Protein AF-A0AAN7IR57-F1 (afdb_monomer_lite)

Foldseek 3Di:
DVVVVVVCVVVDPVVVVVVVVVVVVVVVVVVVLVVQLVVQVVVVVVVDNVNVVSVVVVVVVVVVLVVQQVLLVDLQPDPLVVSLVVCVVVVVVVVVVVCVPPCVVVVVPDDDDPVVVVVVVVVVVVVVVCSVCSSVCCNPPNSVVSVVVVVVVVVVVVVCCVPPPD

Organism: Quercus rubra (NCBI:txid3512)

Structure (mmCIF, N/CA/C/O backbone):
data_AF-A0AAN7IR57-F1
#
_entry.id   AF-A0AAN7IR57-F1
#
loop_
_atom_site.group_PDB
_atom_site.id
_atom_site.type_symbol
_atom_site.label_atom_id
_atom_site.label_alt_id
_atom_site.label_comp_id
_atom_site.label_asym_id
_atom_site.label_entity_id
_atom_site.label_seq_id
_atom_site.pdbx_PDB_ins_code
_atom_site.Cartn_x
_atom_site.Cartn_y
_atom_site.Cartn_z
_atom_site.occupancy
_atom_site.B_iso_or_equiv
_atom_site.auth_seq_id
_atom_site.auth_comp_id
_atom_site.auth_asym_id
_atom_site.auth_atom_id
_atom_site.pdbx_PDB_model_num
ATOM 1 N N . MET A 1 1 ? -8.270 7.632 37.000 1.00 59.00 1 MET A N 1
ATOM 2 C CA . MET A 1 1 ? -7.842 6.273 36.598 1.00 59.00 1 MET A CA 1
ATOM 3 C C . MET A 1 1 ? -7.016 6.284 35.304 1.00 59.00 1 MET A C 1
ATOM 5 O O . MET A 1 1 ? -5.884 5.831 35.349 1.00 59.00 1 MET A O 1
ATOM 9 N N . TYR A 1 2 ? -7.479 6.904 34.208 1.00 62.34 2 TYR A N 1
ATOM 10 C CA . TYR A 1 2 ? -6.722 7.004 32.940 1.00 62.34 2 TYR A CA 1
ATOM 11 C C . TYR A 1 2 ? -5.345 7.687 33.033 1.00 62.34 2 TYR A C 1
ATOM 13 O O . TYR A 1 2 ? -4.402 7.231 32.403 1.00 62.34 2 TYR A O 1
ATOM 21 N N . TRP A 1 3 ? -5.199 8.734 33.851 1.00 62.12 3 TRP A N 1
ATOM 22 C CA . TRP A 1 3 ? -3.942 9.491 33.974 1.00 62.12 3 TRP A CA 1
ATOM 23 C C . TRP A 1 3 ? -2.764 8.686 34.548 1.00 62.12 3 TRP A C 1
ATOM 25 O O . TRP A 1 3 ? -1.625 8.872 34.129 1.00 62.12 3 TRP A O 1
ATOM 35 N N . PHE A 1 4 ? -3.032 7.777 35.488 1.00 67.88 4 PHE A N 1
ATOM 36 C CA . PHE A 1 4 ? -2.001 6.898 36.046 1.00 67.88 4 PHE A CA 1
ATOM 37 C C . PHE A 1 4 ? -1.614 5.804 35.047 1.00 67.88 4 PHE A C 1
ATOM 39 O O . PHE A 1 4 ? -0.429 5.601 34.814 1.00 67.88 4 PHE A O 1
ATOM 46 N N . ALA A 1 5 ? -2.595 5.204 34.364 1.00 71.62 5 ALA A N 1
ATOM 47 C CA . ALA A 1 5 ? -2.347 4.219 33.312 1.00 71.62 5 ALA A CA 1
ATOM 48 C C . ALA A 1 5 ? -1.549 4.800 32.130 1.00 71.62 5 ALA A C 1
ATOM 50 O O . ALA A 1 5 ? -0.653 4.140 31.617 1.00 71.62 5 ALA A O 1
ATOM 51 N N . LEU A 1 6 ? -1.815 6.049 31.730 1.00 70.94 6 LEU A N 1
ATOM 52 C CA . LEU A 1 6 ? -1.060 6.749 30.682 1.00 70.94 6 LEU A CA 1
ATOM 53 C C . LEU A 1 6 ? 0.384 7.034 31.103 1.00 70.94 6 LEU A C 1
ATOM 55 O O . LEU A 1 6 ? 1.305 6.869 30.308 1.00 70.94 6 LEU A O 1
ATOM 59 N N . ARG A 1 7 ? 0.591 7.434 32.362 1.00 71.94 7 ARG A N 1
ATOM 60 C CA . ARG A 1 7 ? 1.923 7.711 32.910 1.00 71.94 7 ARG A CA 1
ATOM 61 C C . ARG A 1 7 ? 2.752 6.440 33.080 1.00 71.94 7 ARG A C 1
ATOM 63 O O . ARG A 1 7 ? 3.949 6.472 32.807 1.00 71.94 7 ARG A O 1
ATOM 70 N N . ASP A 1 8 ? 2.124 5.341 33.483 1.00 72.50 8 ASP A N 1
ATOM 71 C CA . ASP A 1 8 ? 2.775 4.036 33.618 1.00 72.50 8 ASP A CA 1
ATOM 72 C C . ASP A 1 8 ? 3.028 3.385 32.250 1.00 72.50 8 ASP A C 1
ATOM 74 O O . ASP A 1 8 ? 4.099 2.825 32.030 1.00 72.50 8 ASP A O 1
ATOM 78 N N . TRP A 1 9 ? 2.116 3.545 31.285 1.00 71.06 9 TRP A N 1
ATOM 79 C CA . TRP A 1 9 ? 2.340 3.163 29.886 1.00 71.06 9 TRP A CA 1
ATOM 80 C C . TRP A 1 9 ? 3.506 3.943 29.266 1.00 71.06 9 TRP A C 1
ATOM 82 O O . TRP A 1 9 ? 4.411 3.351 28.678 1.00 71.06 9 TRP A O 1
ATOM 92 N N . TRP A 1 10 ? 3.544 5.263 29.461 1.00 71.19 10 TRP A N 1
ATOM 93 C CA . TRP A 1 10 ? 4.630 6.124 28.987 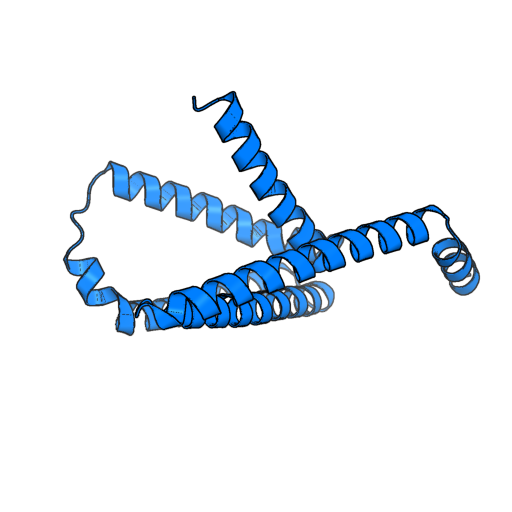1.00 71.19 10 TRP A CA 1
ATOM 94 C C . TRP A 1 10 ? 5.975 5.819 29.659 1.00 71.19 10 TRP A C 1
ATOM 96 O O . TRP A 1 10 ? 7.024 5.959 29.040 1.00 71.19 10 TRP A O 1
ATOM 106 N N . ARG A 1 11 ? 5.973 5.399 30.928 1.00 70.00 11 ARG A N 1
ATOM 107 C CA . ARG A 1 11 ? 7.188 4.999 31.658 1.00 70.00 11 ARG A CA 1
ATOM 108 C C . ARG A 1 11 ? 7.588 3.543 31.450 1.00 70.00 11 ARG A C 1
ATOM 110 O O . ARG A 1 11 ? 8.658 3.151 31.909 1.00 70.00 11 ARG A O 1
ATOM 117 N N . SER A 1 12 ? 6.764 2.745 30.780 1.00 81.50 12 SER A N 1
ATOM 118 C CA . SER A 1 12 ? 7.083 1.348 30.521 1.00 81.50 12 SER A CA 1
ATOM 119 C C . SER A 1 12 ? 8.342 1.245 29.662 1.00 81.50 12 SER A C 1
ATOM 121 O O . SER A 1 12 ? 8.435 1.828 28.584 1.00 81.50 12 SER A O 1
ATOM 123 N N . HIS A 1 13 ? 9.319 0.450 30.096 1.00 73.75 13 HIS A N 1
ATOM 124 C CA . HIS A 1 13 ? 10.521 0.185 29.301 1.00 73.75 13 HIS A CA 1
ATOM 125 C C . HIS A 1 13 ? 10.198 -0.389 27.911 1.00 73.75 13 HIS A C 1
ATOM 127 O O . HIS A 1 13 ? 10.975 -0.213 26.973 1.00 73.75 13 HIS A O 1
ATOM 133 N N . ALA A 1 14 ? 9.043 -1.046 27.757 1.00 76.62 14 ALA A N 1
ATOM 134 C CA . ALA A 1 14 ? 8.600 -1.583 26.479 1.00 76.62 14 ALA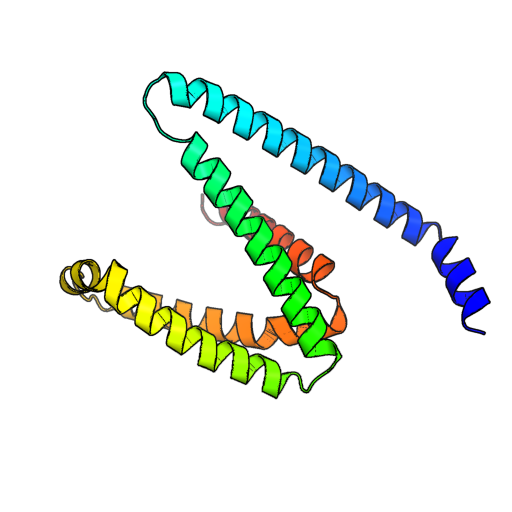 A CA 1
ATOM 135 C C . ALA A 1 14 ? 8.276 -0.482 25.453 1.00 76.62 14 ALA A C 1
ATOM 137 O O . ALA A 1 14 ? 8.677 -0.616 24.300 1.00 76.62 14 ALA A O 1
ATOM 138 N N . THR A 1 15 ? 7.623 0.614 25.859 1.00 80.44 15 THR A N 1
ATOM 139 C CA . THR A 1 15 ? 7.224 1.703 24.947 1.00 80.44 15 THR A CA 1
ATOM 140 C C . THR A 1 15 ? 8.429 2.510 24.473 1.00 80.44 15 THR A C 1
ATOM 142 O O . THR A 1 15 ? 8.562 2.784 23.278 1.00 80.44 15 THR A O 1
ATOM 145 N N . TRP A 1 16 ? 9.374 2.791 25.372 1.00 82.00 16 TRP A N 1
ATOM 146 C CA . TRP A 1 16 ? 10.646 3.429 25.020 1.00 82.00 16 TRP A CA 1
ATOM 147 C C . TRP A 1 16 ? 11.503 2.567 24.100 1.00 82.00 16 TRP A C 1
ATOM 149 O O . TRP A 1 16 ? 12.082 3.085 23.147 1.00 82.00 16 TRP A O 1
ATOM 159 N N . ARG A 1 17 ? 11.542 1.247 24.325 1.00 86.12 17 ARG A N 1
ATOM 160 C CA . ARG A 1 17 ? 12.256 0.326 23.435 1.00 86.12 17 ARG A CA 1
ATOM 161 C C . ARG A 1 17 ? 11.651 0.326 22.035 1.00 86.12 17 ARG A C 1
ATOM 163 O O . ARG A 1 17 ? 12.391 0.409 21.061 1.00 86.12 17 ARG A O 1
ATOM 170 N N . THR A 1 18 ? 10.324 0.262 21.920 1.00 85.00 18 THR A N 1
ATOM 171 C CA . THR A 1 18 ? 9.655 0.315 20.612 1.00 85.00 18 THR A CA 1
ATOM 172 C C . THR A 1 18 ? 9.863 1.654 19.916 1.00 85.00 18 THR A C 1
ATOM 174 O O . THR A 1 18 ? 10.189 1.667 18.735 1.00 85.00 18 THR A O 1
ATOM 177 N N . ALA A 1 19 ? 9.755 2.774 20.635 1.00 85.75 19 ALA A N 1
ATOM 178 C CA . ALA A 1 19 ? 9.981 4.100 20.064 1.00 85.75 19 ALA A CA 1
ATOM 179 C C . ALA A 1 19 ? 11.421 4.260 19.554 1.00 85.75 19 ALA A C 1
ATOM 181 O O . ALA A 1 19 ? 11.632 4.754 18.449 1.00 85.75 19 ALA A O 1
ATOM 182 N N . TYR A 1 20 ? 12.402 3.778 20.321 1.00 88.06 20 TYR A N 1
ATOM 183 C CA . TYR A 1 20 ? 13.805 3.783 19.918 1.00 88.06 20 TYR A CA 1
ATOM 184 C C . TYR A 1 20 ? 14.054 2.943 18.658 1.00 88.06 20 TYR A C 1
ATOM 186 O O . TYR A 1 20 ? 14.706 3.415 17.731 1.00 88.06 20 TYR A O 1
ATOM 194 N N . LEU A 1 21 ? 13.505 1.725 18.591 1.00 88.25 21 LEU A N 1
ATOM 195 C CA . LEU A 1 21 ? 13.655 0.854 17.421 1.00 88.25 21 LEU A CA 1
ATOM 196 C C . LEU A 1 21 ? 13.005 1.450 16.166 1.00 88.25 21 LEU A C 1
ATOM 198 O O . LEU A 1 21 ? 13.602 1.397 15.095 1.00 88.25 21 LEU A O 1
ATOM 202 N N . LEU A 1 22 ? 11.818 2.051 16.297 1.00 88.56 22 LEU A N 1
ATOM 203 C CA . LEU A 1 22 ? 11.151 2.739 15.187 1.00 88.56 22 LEU A CA 1
ATOM 204 C C . LEU A 1 22 ? 11.957 3.950 14.712 1.00 88.56 22 LEU A C 1
ATOM 206 O O . LEU A 1 22 ? 12.104 4.154 13.511 1.00 88.56 22 LEU A O 1
ATOM 210 N N . PHE A 1 23 ? 12.521 4.725 15.642 1.00 90.56 23 PHE A N 1
ATOM 211 C CA . PHE A 1 23 ? 13.379 5.855 15.303 1.00 90.56 23 PHE A CA 1
ATOM 212 C C . PHE A 1 23 ? 14.646 5.401 14.572 1.00 90.56 23 PHE A C 1
ATOM 214 O O . PHE A 1 23 ? 14.978 5.953 13.527 1.00 90.56 23 PHE A O 1
ATOM 221 N N . LEU A 1 24 ? 15.314 4.357 15.068 1.00 92.50 24 LEU A N 1
ATOM 222 C CA . LEU A 1 24 ? 16.485 3.780 14.411 1.00 92.50 24 LEU A CA 1
ATOM 223 C C . LEU A 1 24 ? 16.146 3.290 12.996 1.00 92.50 24 LEU A C 1
ATOM 225 O O . LEU A 1 24 ? 16.870 3.604 12.055 1.00 92.50 24 LEU A O 1
ATOM 229 N N . GLY A 1 25 ? 15.025 2.582 12.835 1.00 89.06 25 GLY A N 1
ATOM 230 C CA . GLY A 1 25 ? 14.534 2.148 11.527 1.00 89.06 25 GLY A CA 1
ATOM 231 C C . GLY A 1 25 ? 14.287 3.322 10.578 1.00 89.06 25 GLY A C 1
ATOM 232 O O . GLY A 1 25 ? 14.738 3.292 9.437 1.00 89.06 25 GLY A O 1
ATOM 233 N N . GLN A 1 26 ? 13.658 4.397 11.060 1.00 90.00 26 GLN A N 1
ATOM 234 C CA . GLN A 1 26 ? 13.411 5.597 10.259 1.00 90.00 26 GLN A CA 1
ATOM 235 C C . GLN A 1 26 ? 14.709 6.296 9.833 1.00 90.00 26 GLN A C 1
ATOM 237 O O . GLN A 1 26 ? 14.805 6.763 8.699 1.00 90.00 26 GLN A O 1
ATOM 242 N N . VAL A 1 27 ? 15.713 6.352 10.714 1.00 93.12 27 VAL A N 1
ATOM 243 C CA . VAL A 1 27 ? 17.038 6.910 10.398 1.00 93.12 27 VAL A CA 1
ATOM 244 C C . VAL A 1 27 ? 17.707 6.098 9.291 1.00 93.12 27 VAL A C 1
ATOM 246 O O . VAL A 1 27 ? 18.193 6.679 8.325 1.00 93.12 27 VAL A O 1
ATOM 249 N N . VAL A 1 28 ? 17.690 4.766 9.389 1.00 92.38 28 VAL A N 1
ATOM 250 C CA . VAL A 1 28 ? 18.255 3.884 8.357 1.00 92.38 28 VAL A CA 1
ATOM 251 C C . VAL A 1 28 ? 17.543 4.089 7.019 1.00 92.38 28 VAL A C 1
ATOM 253 O O . VAL A 1 28 ? 18.208 4.310 6.008 1.00 92.38 28 VAL A O 1
ATOM 256 N N . SER A 1 29 ? 16.208 4.099 7.006 1.00 89.69 29 SER A N 1
ATOM 257 C CA . SER A 1 29 ? 15.422 4.343 5.790 1.00 89.69 29 SER A CA 1
ATOM 258 C C . SER A 1 29 ? 15.716 5.709 5.166 1.00 89.69 29 SER A C 1
ATOM 260 O O . SER A 1 29 ? 15.836 5.814 3.948 1.00 89.69 29 SER A O 1
ATOM 262 N N . PHE A 1 30 ? 15.883 6.754 5.982 1.00 91.25 30 PHE A N 1
ATOM 263 C CA . PHE A 1 30 ? 16.219 8.094 5.498 1.00 91.25 30 PHE A CA 1
ATOM 264 C C . PHE A 1 30 ? 17.618 8.152 4.873 1.00 91.25 30 PHE A C 1
ATOM 266 O O . PHE A 1 30 ? 17.795 8.742 3.809 1.00 91.25 30 PHE A O 1
ATOM 273 N N . VAL A 1 31 ? 18.606 7.501 5.493 1.00 92.94 31 VAL A N 1
ATOM 274 C CA . VAL A 1 31 ? 19.969 7.412 4.949 1.00 92.94 31 VAL A CA 1
ATOM 275 C C . VAL A 1 31 ? 19.976 6.651 3.621 1.00 92.94 31 VAL A C 1
ATOM 277 O O . VAL A 1 31 ? 20.597 7.110 2.665 1.00 92.94 31 VAL A O 1
ATOM 280 N N . MET A 1 32 ? 19.241 5.539 3.524 1.00 89.06 32 MET A N 1
ATOM 281 C CA . MET A 1 32 ? 19.090 4.789 2.272 1.00 89.06 32 MET A CA 1
ATOM 282 C C . MET A 1 32 ? 18.445 5.639 1.172 1.00 89.06 32 MET A C 1
ATOM 284 O O . MET A 1 32 ? 18.976 5.696 0.066 1.00 89.06 32 MET A O 1
ATOM 288 N N . ALA A 1 33 ? 17.364 6.361 1.482 1.00 90.06 33 ALA A N 1
ATOM 289 C CA . ALA A 1 33 ? 16.710 7.257 0.530 1.00 90.06 33 ALA A CA 1
ATOM 290 C C . ALA A 1 33 ? 17.650 8.370 0.033 1.00 90.06 33 ALA A C 1
ATOM 292 O O . ALA A 1 33 ? 17.682 8.661 -1.162 1.00 90.06 33 ALA A O 1
ATOM 293 N N . LEU A 1 34 ? 18.462 8.958 0.921 1.00 89.56 34 LEU A N 1
ATOM 294 C CA . LEU A 1 34 ? 19.445 9.980 0.550 1.00 89.56 34 LEU A CA 1
ATOM 295 C C . LEU A 1 34 ? 20.535 9.419 -0.374 1.00 89.56 34 LEU A C 1
ATOM 297 O O . LEU A 1 34 ? 20.932 10.082 -1.334 1.00 89.56 34 LEU A O 1
ATOM 301 N N . MET A 1 35 ? 21.009 8.199 -0.105 1.00 90.12 35 MET A N 1
ATOM 302 C CA . MET A 1 35 ? 21.981 7.523 -0.968 1.00 90.12 35 MET A CA 1
ATOM 303 C C . MET A 1 35 ? 21.391 7.223 -2.349 1.00 90.12 35 MET A C 1
ATOM 305 O O . MET A 1 35 ? 22.051 7.497 -3.352 1.00 90.12 35 MET A O 1
ATOM 309 N N . SER A 1 36 ? 20.148 6.735 -2.423 1.00 87.50 36 SER A N 1
ATOM 310 C CA . SER A 1 36 ? 19.451 6.515 -3.697 1.00 87.50 36 SER A CA 1
ATOM 311 C C . SER A 1 36 ? 19.301 7.812 -4.485 1.00 87.50 36 SER A C 1
ATOM 313 O O . SER A 1 36 ? 19.725 7.869 -5.634 1.00 87.50 36 SER A O 1
ATOM 315 N N . PHE A 1 37 ? 18.837 8.885 -3.840 1.00 87.31 37 PHE A N 1
ATOM 316 C CA . PHE A 1 37 ? 18.669 10.183 -4.491 1.00 87.31 37 PHE A CA 1
ATOM 317 C C . PHE A 1 37 ? 19.998 10.754 -5.002 1.00 87.31 37 PHE A C 1
ATOM 319 O O . PHE A 1 37 ? 20.083 11.251 -6.121 1.00 87.31 37 PHE A O 1
ATOM 326 N N . THR A 1 38 ? 21.068 10.630 -4.212 1.00 86.19 38 THR A N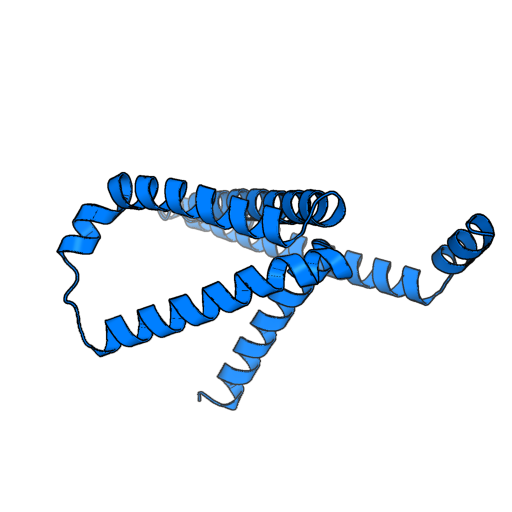 1
ATOM 327 C CA . THR A 1 38 ? 22.419 11.040 -4.631 1.00 86.19 38 THR A CA 1
ATOM 328 C C . THR A 1 38 ? 22.902 10.227 -5.833 1.00 86.19 38 THR A C 1
ATOM 330 O O . THR A 1 38 ? 23.489 10.785 -6.756 1.00 86.19 38 THR A O 1
ATOM 333 N N . SER A 1 39 ? 22.622 8.922 -5.857 1.00 86.56 39 SER A N 1
ATOM 334 C CA . SER A 1 39 ? 22.970 8.050 -6.986 1.00 86.56 39 SER A CA 1
ATOM 335 C C . SER A 1 39 ? 22.212 8.453 -8.253 1.00 86.56 39 SER A C 1
ATOM 337 O O . SER A 1 39 ? 22.810 8.557 -9.323 1.00 86.56 39 SER A O 1
ATOM 339 N N . SER A 1 40 ? 20.921 8.759 -8.126 1.00 85.94 40 SER A N 1
ATOM 340 C CA . SER A 1 40 ? 20.086 9.225 -9.232 1.00 85.94 40 SER A CA 1
ATOM 341 C C . SER A 1 40 ? 20.507 10.595 -9.753 1.00 85.94 40 SER A C 1
ATOM 343 O O . SER A 1 40 ? 20.497 10.800 -10.960 1.00 85.94 40 SER A O 1
ATOM 345 N N . LEU A 1 41 ? 20.948 11.514 -8.886 1.00 83.81 41 LEU A N 1
ATOM 346 C CA . LEU A 1 41 ? 21.506 12.806 -9.309 1.00 83.81 41 LEU A CA 1
ATOM 347 C C . LEU A 1 41 ? 22.766 12.639 -10.165 1.00 83.81 41 LEU A C 1
ATOM 349 O O . LEU A 1 41 ? 22.956 13.375 -11.128 1.00 83.81 41 LEU A O 1
ATOM 353 N N . ILE A 1 42 ? 23.622 11.674 -9.824 1.00 82.81 42 ILE A N 1
ATOM 354 C CA . ILE A 1 42 ? 24.824 11.370 -10.608 1.00 82.81 42 ILE A CA 1
ATOM 355 C C . ILE A 1 42 ? 24.437 10.735 -11.950 1.00 82.81 42 ILE A C 1
ATOM 357 O O . ILE A 1 42 ? 25.005 11.092 -12.977 1.00 82.81 42 ILE A O 1
ATOM 361 N N . ALA A 1 43 ? 23.458 9.829 -11.957 1.00 80.50 43 ALA A N 1
ATOM 362 C CA . ALA A 1 43 ? 22.989 9.156 -13.167 1.00 80.50 43 ALA A CA 1
ATOM 363 C C . ALA A 1 43 ? 22.187 10.071 -14.121 1.00 80.50 43 ALA A C 1
ATOM 365 O O . ALA A 1 43 ? 22.173 9.829 -15.330 1.00 80.50 43 ALA A O 1
ATOM 366 N N . ASP A 1 44 ? 21.564 11.144 -13.617 1.00 77.88 44 ASP A N 1
ATOM 367 C CA . ASP A 1 44 ? 20.856 12.147 -14.433 1.00 77.88 44 ASP A CA 1
ATOM 368 C C . ASP A 1 44 ? 21.816 12.932 -15.351 1.00 77.88 44 ASP A C 1
ATOM 370 O O . ASP A 1 44 ? 21.466 13.307 -16.470 1.00 77.88 44 ASP A O 1
ATOM 374 N N . LEU A 1 45 ? 23.079 13.084 -14.932 1.00 73.88 45 LEU A N 1
ATOM 375 C CA . LEU A 1 45 ? 24.141 13.707 -15.735 1.00 73.88 45 LEU A CA 1
ATOM 376 C C . LEU A 1 45 ? 24.518 12.880 -16.980 1.00 73.88 45 LEU A C 1
ATOM 378 O O . LEU A 1 45 ? 25.071 13.438 -17.926 1.00 73.88 45 LEU A O 1
ATOM 382 N N . ASP A 1 46 ? 24.203 11.580 -16.992 1.00 76.38 46 ASP A N 1
ATOM 383 C CA . ASP A 1 46 ? 24.482 10.638 -18.090 1.00 76.38 46 ASP A CA 1
ATOM 384 C C . ASP A 1 46 ? 23.315 10.538 -19.104 1.00 76.38 46 ASP A C 1
ATOM 386 O O . ASP A 1 46 ? 23.342 9.744 -20.040 1.00 76.38 46 ASP A O 1
ATOM 390 N N . GLY A 1 47 ? 22.261 11.353 -18.944 1.00 67.56 47 GLY A N 1
ATOM 391 C CA . GLY A 1 47 ? 21.123 11.436 -19.873 1.00 67.56 47 GLY A CA 1
ATOM 392 C C . GLY A 1 47 ? 19.968 10.467 -19.587 1.00 67.56 47 GLY A C 1
ATOM 393 O O . GLY A 1 47 ? 18.935 10.517 -20.262 1.00 67.56 47 GLY A O 1
ATOM 394 N N . SER A 1 48 ? 20.100 9.616 -18.569 1.00 69.94 48 SER A N 1
ATOM 395 C CA . SER A 1 48 ? 18.967 8.897 -17.976 1.00 69.94 48 SER A CA 1
ATOM 396 C C . SER A 1 48 ? 18.121 9.866 -17.127 1.00 69.94 48 SER A C 1
ATOM 398 O O . SER A 1 48 ? 18.658 10.845 -16.637 1.00 69.94 48 SER A O 1
ATOM 400 N N . LYS A 1 49 ? 16.807 9.638 -16.938 1.00 78.94 49 LYS A N 1
ATOM 401 C CA . LYS A 1 49 ? 15.946 10.468 -16.047 1.00 78.94 49 LYS A CA 1
ATOM 402 C C . LYS A 1 49 ? 15.535 9.754 -14.742 1.00 78.94 49 LYS A C 1
ATOM 404 O O . LYS A 1 49 ? 14.344 9.734 -14.416 1.00 78.94 49 LYS A O 1
ATOM 409 N N . PRO A 1 50 ? 16.458 9.123 -13.993 1.00 83.44 50 PRO A N 1
ATOM 410 C CA . PRO A 1 50 ? 16.131 8.389 -12.772 1.00 83.44 50 PRO A CA 1
ATOM 411 C C . PRO A 1 50 ? 15.626 9.330 -11.675 1.00 83.44 50 PRO A C 1
ATOM 413 O O . PRO A 1 50 ? 14.778 8.942 -10.877 1.00 83.44 50 PRO A O 1
ATOM 416 N N . LEU A 1 51 ? 16.049 10.599 -11.701 1.00 85.56 51 LEU A N 1
ATOM 417 C CA . LEU A 1 51 ? 15.603 11.620 -10.759 1.00 85.56 51 LEU A CA 1
ATOM 418 C C . LEU A 1 51 ? 14.082 11.834 -10.798 1.00 85.56 51 LEU A C 1
ATOM 420 O O . LEU A 1 51 ? 13.449 12.002 -9.758 1.00 85.56 51 LEU A O 1
ATOM 424 N N . LEU A 1 52 ? 13.478 11.797 -11.991 1.00 87.50 52 LEU A N 1
ATOM 425 C CA . LEU A 1 52 ? 12.026 11.918 -12.138 1.00 87.50 52 LEU A CA 1
ATOM 426 C C . LEU A 1 52 ? 11.313 10.716 -11.503 1.00 87.50 52 LEU A C 1
ATOM 428 O O . LEU A 1 52 ? 10.286 10.897 -10.851 1.00 87.50 52 LEU A O 1
ATOM 432 N N . GLY A 1 53 ? 11.881 9.515 -11.650 1.00 88.94 53 GLY A N 1
ATOM 433 C CA . GLY A 1 53 ? 11.390 8.302 -10.998 1.00 88.94 53 GLY A CA 1
ATOM 434 C C . GLY A 1 53 ? 11.411 8.421 -9.475 1.00 88.94 53 GLY A C 1
ATOM 435 O O . GLY A 1 53 ? 10.383 8.211 -8.836 1.00 88.94 53 GLY A O 1
ATOM 436 N N . ASP A 1 54 ? 12.534 8.851 -8.900 1.00 89.50 54 ASP A N 1
ATOM 437 C CA . ASP A 1 54 ? 12.670 9.038 -7.451 1.00 89.50 54 ASP A CA 1
ATOM 438 C C . ASP A 1 54 ? 11.666 10.056 -6.901 1.00 89.50 54 ASP A C 1
ATOM 440 O O . ASP A 1 54 ? 11.011 9.810 -5.886 1.00 89.50 54 ASP A O 1
ATOM 444 N N . VAL A 1 55 ? 11.491 11.189 -7.590 1.00 89.75 55 VAL A N 1
ATOM 445 C CA . VAL A 1 55 ? 10.513 12.213 -7.195 1.00 89.75 55 VAL A CA 1
ATOM 446 C C . VAL A 1 55 ? 9.085 11.667 -7.262 1.00 89.75 55 VAL A C 1
ATOM 448 O O . VAL A 1 55 ? 8.304 11.905 -6.338 1.00 89.75 55 VAL A O 1
ATOM 451 N N . LEU A 1 56 ? 8.739 10.909 -8.308 1.00 91.94 56 LEU A N 1
ATOM 452 C CA . LEU A 1 56 ? 7.426 10.270 -8.422 1.00 91.94 56 LEU A CA 1
ATOM 453 C C . LEU A 1 56 ? 7.189 9.238 -7.315 1.00 91.94 56 LEU A C 1
ATOM 455 O O . LEU A 1 56 ? 6.096 9.206 -6.752 1.00 91.94 56 LEU A O 1
ATOM 459 N N . VAL A 1 57 ? 8.195 8.436 -6.956 1.00 92.00 57 VAL A N 1
ATOM 460 C CA . VAL A 1 57 ? 8.098 7.465 -5.854 1.00 92.00 57 VAL A CA 1
ATOM 461 C C . VAL A 1 57 ? 7.892 8.181 -4.519 1.00 92.00 57 VAL A C 1
ATOM 463 O O . VAL A 1 57 ? 7.008 7.802 -3.751 1.00 92.00 57 VAL A O 1
ATOM 466 N N . ILE A 1 58 ? 8.635 9.257 -4.246 1.00 91.12 58 ILE A N 1
ATOM 467 C CA . ILE A 1 58 ? 8.448 10.057 -3.027 1.00 91.12 58 ILE A CA 1
ATOM 468 C C . ILE A 1 58 ? 7.035 10.651 -2.994 1.00 91.12 58 ILE A C 1
ATOM 470 O O . ILE A 1 58 ? 6.337 10.507 -1.991 1.00 91.12 58 ILE A O 1
ATOM 474 N N . ALA A 1 59 ? 6.571 11.252 -4.091 1.00 93.88 59 ALA A N 1
ATOM 475 C CA . ALA A 1 59 ? 5.215 11.789 -4.173 1.00 93.88 59 ALA A CA 1
ATOM 476 C C . ALA A 1 59 ? 4.154 10.696 -3.937 1.00 93.88 59 ALA A C 1
ATOM 478 O O . ALA A 1 59 ? 3.248 10.878 -3.122 1.00 93.88 59 ALA A O 1
ATOM 479 N N . GLY A 1 60 ? 4.304 9.534 -4.579 1.00 94.12 60 GLY A N 1
ATOM 480 C CA . GLY A 1 60 ? 3.416 8.383 -4.413 1.00 94.12 60 GLY A CA 1
ATOM 481 C C . GLY A 1 60 ? 3.377 7.865 -2.974 1.00 94.12 60 GLY A C 1
ATOM 482 O O . GLY A 1 60 ? 2.298 7.629 -2.437 1.00 94.12 60 GLY A O 1
ATOM 483 N N . THR A 1 61 ? 4.528 7.761 -2.304 1.00 91.94 61 THR A N 1
ATOM 484 C CA . THR A 1 61 ? 4.595 7.300 -0.904 1.00 91.94 61 THR A CA 1
ATOM 485 C C . THR A 1 61 ? 3.928 8.276 0.068 1.00 91.94 61 THR A C 1
ATOM 487 O O . THR A 1 61 ? 3.274 7.837 1.014 1.00 91.94 61 THR A O 1
ATOM 490 N N . VAL A 1 62 ? 4.016 9.590 -0.178 1.00 93.38 62 VAL A N 1
ATOM 491 C CA . VAL A 1 62 ? 3.305 10.610 0.613 1.00 93.38 62 VAL A CA 1
ATOM 492 C C . VAL A 1 62 ? 1.794 10.475 0.440 1.00 93.38 62 VAL A C 1
ATOM 494 O O . VAL A 1 62 ? 1.068 10.469 1.436 1.00 93.38 62 VAL A O 1
ATOM 497 N N . PHE A 1 63 ? 1.311 10.322 -0.796 1.00 94.62 63 PHE A N 1
ATOM 498 C CA . PHE A 1 63 ? -0.115 10.113 -1.053 1.00 94.62 63 PHE A CA 1
ATOM 499 C C . PHE A 1 63 ? -0.623 8.800 -0.457 1.00 94.62 63 PHE A C 1
ATOM 501 O O . PHE A 1 63 ? -1.685 8.796 0.159 1.00 94.62 63 PHE A O 1
ATOM 508 N N . TYR A 1 64 ? 0.158 7.723 -0.549 1.00 93.12 64 TYR A N 1
ATOM 509 C CA . TYR A 1 64 ? -0.162 6.432 0.060 1.00 93.12 64 TYR A CA 1
ATOM 510 C C . TYR A 1 64 ? -0.225 6.504 1.597 1.00 93.12 64 TYR A C 1
ATOM 512 O O . TYR A 1 64 ? -1.132 5.971 2.235 1.00 93.12 64 TYR A O 1
ATOM 520 N N . ALA A 1 65 ? 0.706 7.219 2.232 1.00 92.62 65 ALA A N 1
ATOM 521 C CA . ALA A 1 65 ? 0.648 7.443 3.674 1.00 92.62 65 ALA A CA 1
ATOM 522 C C . ALA A 1 65 ? -0.592 8.266 4.063 1.00 92.62 65 ALA A C 1
ATOM 524 O O . ALA A 1 65 ? -1.281 7.934 5.029 1.00 92.62 65 ALA A O 1
ATOM 525 N N . MET A 1 66 ? -0.903 9.312 3.293 1.00 93.94 66 MET A N 1
ATOM 526 C CA . MET A 1 66 ? -2.078 10.153 3.515 1.00 93.94 66 MET A CA 1
ATOM 527 C C . MET A 1 66 ? -3.386 9.372 3.338 1.00 93.94 66 MET A C 1
ATOM 529 O O . MET A 1 66 ? -4.287 9.532 4.163 1.00 93.94 66 MET A O 1
ATOM 533 N N . SER A 1 67 ? -3.488 8.503 2.326 1.00 93.31 67 SER A N 1
ATOM 534 C CA . SER A 1 67 ? -4.671 7.666 2.111 1.00 93.31 67 SER A CA 1
ATOM 535 C C . SER A 1 67 ? -4.898 6.714 3.277 1.00 93.31 67 SER A C 1
ATOM 537 O O . SER A 1 67 ? -6.013 6.647 3.782 1.00 93.31 67 SER A O 1
ATOM 539 N N . ASN A 1 68 ? -3.847 6.061 3.781 1.00 93.75 68 ASN A N 1
ATOM 540 C CA . ASN A 1 68 ? -3.975 5.097 4.878 1.00 93.75 68 ASN A CA 1
ATOM 541 C C . ASN A 1 68 ? -4.363 5.774 6.200 1.00 93.75 68 ASN A C 1
ATOM 543 O O . ASN A 1 68 ? -5.169 5.238 6.960 1.00 93.75 68 ASN A O 1
ATOM 547 N N . VAL A 1 69 ? -3.841 6.976 6.471 1.00 93.94 69 VAL A N 1
ATOM 548 C CA . VAL A 1 69 ? -4.242 7.779 7.641 1.00 93.94 69 VAL A CA 1
ATOM 549 C C . VAL A 1 69 ? -5.680 8.289 7.495 1.00 93.94 69 VAL A C 1
ATOM 551 O O . VAL A 1 69 ? -6.444 8.281 8.464 1.00 93.94 69 VAL A O 1
ATOM 554 N N . GLY A 1 70 ? -6.070 8.712 6.290 1.00 91.50 70 GLY A N 1
ATOM 555 C CA . GLY A 1 70 ? -7.444 9.110 5.984 1.00 91.50 70 GLY A CA 1
ATOM 556 C C . GLY A 1 70 ? -8.430 7.955 6.159 1.00 91.50 70 GLY A C 1
ATOM 557 O O . GLY A 1 70 ? -9.473 8.118 6.794 1.00 91.50 70 GLY A O 1
ATOM 558 N N . GLU A 1 71 ? -8.076 6.770 5.670 1.00 92.00 71 GLU A N 1
ATOM 559 C CA . GLU A 1 71 ? -8.866 5.554 5.831 1.00 92.00 71 GLU A CA 1
ATOM 560 C C . GLU A 1 71 ? -8.972 5.150 7.304 1.00 92.00 71 GLU A C 1
ATOM 562 O O . GLU A 1 71 ? -10.081 4.934 7.791 1.00 92.00 71 GLU A O 1
ATOM 567 N N . GLU A 1 72 ? -7.868 5.155 8.060 1.00 93.75 72 GLU A N 1
ATOM 568 C CA . GLU A 1 72 ? -7.884 4.918 9.508 1.00 93.75 72 GLU A CA 1
ATOM 569 C C . GLU A 1 72 ? -8.868 5.858 10.221 1.00 93.75 72 GLU A C 1
ATOM 571 O O . GLU A 1 72 ? -9.677 5.419 11.047 1.00 93.75 72 GLU A O 1
ATOM 576 N N . PHE A 1 73 ? -8.827 7.152 9.896 1.00 91.94 73 PHE A N 1
ATOM 577 C CA . PHE A 1 73 ? -9.726 8.142 10.479 1.00 91.94 73 PHE A CA 1
ATOM 578 C C . PHE A 1 73 ? -11.198 7.841 10.162 1.00 91.94 73 PHE A C 1
ATOM 580 O O . PHE A 1 73 ? -12.043 7.873 11.063 1.00 91.94 73 PHE A O 1
ATOM 587 N N . CYS A 1 74 ? -11.512 7.512 8.908 1.00 90.12 74 CYS A N 1
ATOM 588 C CA . CYS A 1 74 ? -12.865 7.175 8.469 1.00 90.12 74 CYS A CA 1
ATOM 589 C C . CYS A 1 74 ? -13.382 5.893 9.138 1.00 90.12 74 CYS A C 1
ATOM 591 O O . CYS A 1 74 ? -14.473 5.888 9.710 1.00 90.12 74 CYS A O 1
ATOM 593 N N . VAL A 1 75 ? -12.582 4.826 9.138 1.00 91.19 75 VAL A N 1
ATOM 594 C CA . VAL A 1 75 ? -12.910 3.501 9.693 1.00 91.19 75 VAL A CA 1
ATOM 595 C C . VAL A 1 75 ? -13.098 3.542 11.217 1.00 91.19 75 VAL A C 1
ATOM 597 O O . VAL A 1 75 ? -13.881 2.766 11.771 1.00 91.19 75 VAL A O 1
ATOM 600 N N . LYS A 1 76 ? -12.409 4.450 11.922 1.00 89.00 76 LYS A N 1
ATOM 601 C CA . LYS A 1 76 ? -12.581 4.641 13.373 1.00 89.00 76 LYS A CA 1
ATOM 602 C C . LYS A 1 76 ? -13.795 5.498 13.742 1.00 89.00 76 LYS A C 1
ATOM 604 O O . LYS A 1 76 ? -14.282 5.376 14.863 1.00 89.00 76 LYS A O 1
ATOM 609 N N . LYS A 1 77 ? -14.295 6.354 12.841 1.00 87.44 77 LYS A N 1
ATOM 610 C CA . LYS A 1 77 ? -15.444 7.246 13.107 1.00 87.44 77 LYS A CA 1
ATOM 611 C C . LYS A 1 77 ? -16.775 6.786 12.511 1.00 87.44 77 LYS A C 1
ATOM 613 O O . LYS A 1 77 ? -17.822 7.233 12.978 1.00 87.44 77 LYS A O 1
ATOM 618 N N . LYS A 1 78 ? -16.759 5.943 11.480 1.00 86.94 78 LYS A N 1
ATOM 619 C CA . LYS A 1 78 ? -17.942 5.472 10.744 1.00 86.94 78 LYS A CA 1
ATOM 620 C C . LYS A 1 78 ? -17.987 3.947 10.660 1.00 86.94 78 LYS A C 1
ATOM 622 O O . LYS A 1 78 ? -17.077 3.252 11.105 1.00 86.94 78 LYS A O 1
ATOM 627 N N . ASN A 1 79 ? -19.075 3.420 10.097 1.00 86.62 79 ASN A N 1
ATOM 628 C CA . ASN A 1 79 ? -19.215 1.989 9.855 1.00 86.62 79 ASN A CA 1
ATOM 629 C C . ASN A 1 79 ? -18.159 1.517 8.851 1.00 86.62 79 ASN A C 1
ATOM 631 O O . ASN A 1 79 ? -18.101 2.010 7.729 1.00 86.62 79 ASN A O 1
ATOM 635 N N . ARG A 1 80 ? -17.363 0.512 9.229 1.00 86.12 80 ARG A N 1
ATOM 636 C CA . ARG A 1 80 ? -16.291 -0.033 8.377 1.00 86.12 80 ARG A CA 1
ATOM 637 C C . ARG A 1 80 ? -16.768 -0.468 6.994 1.00 86.12 80 ARG A C 1
ATOM 639 O O . ARG A 1 80 ? -16.105 -0.190 6.006 1.00 86.12 80 ARG A O 1
ATOM 646 N N . ILE A 1 81 ? -17.917 -1.145 6.946 1.00 87.88 81 ILE A N 1
ATOM 647 C CA . ILE A 1 81 ? -18.496 -1.670 5.702 1.00 87.88 81 ILE A CA 1
ATOM 648 C C . ILE A 1 81 ? -18.894 -0.518 4.776 1.00 87.88 81 ILE A C 1
ATOM 650 O O . ILE A 1 81 ? -18.667 -0.591 3.577 1.00 87.88 81 ILE A O 1
ATOM 654 N N . GLU A 1 82 ? -19.436 0.565 5.338 1.00 88.81 82 GLU A N 1
ATOM 655 C CA . GLU A 1 82 ? -19.792 1.770 4.585 1.00 88.81 82 GLU A CA 1
ATOM 656 C C . GLU A 1 82 ? -18.540 2.441 4.010 1.00 88.81 82 GLU A C 1
ATOM 658 O O . GLU A 1 82 ? -18.516 2.772 2.830 1.00 88.81 82 GLU A O 1
ATOM 663 N N . VAL A 1 83 ? -17.469 2.568 4.803 1.00 89.25 83 VAL A N 1
ATOM 664 C CA . VAL A 1 83 ? -16.191 3.132 4.333 1.00 89.25 83 VAL A CA 1
ATOM 665 C C . VAL A 1 83 ? -15.587 2.279 3.213 1.00 89.25 83 VAL A C 1
ATOM 667 O O . VAL A 1 83 ? -15.242 2.820 2.167 1.00 89.25 83 VAL A O 1
ATOM 670 N N . ALA A 1 84 ? -15.526 0.957 3.390 1.00 89.25 84 ALA A N 1
ATOM 671 C CA . ALA A 1 84 ? -14.997 0.040 2.379 1.00 89.25 84 ALA A CA 1
ATOM 672 C C . ALA A 1 84 ? -15.826 0.066 1.083 1.00 89.25 84 ALA A C 1
ATOM 674 O O . ALA A 1 84 ? -15.266 0.121 -0.011 1.00 89.25 84 ALA A O 1
ATOM 675 N N . ALA A 1 85 ? -17.158 0.090 1.196 1.00 90.75 85 ALA A N 1
ATOM 676 C CA . ALA A 1 85 ? -18.047 0.182 0.043 1.00 90.75 85 ALA A CA 1
ATOM 677 C C . ALA A 1 85 ? -17.859 1.502 -0.718 1.00 90.75 85 ALA A C 1
ATOM 679 O O . ALA A 1 85 ? -17.768 1.495 -1.942 1.00 90.75 85 ALA A O 1
ATOM 680 N N . MET A 1 86 ? -17.749 2.629 -0.007 1.00 90.94 86 MET A N 1
ATOM 681 C CA . MET A 1 86 ? -17.530 3.936 -0.629 1.00 90.94 86 MET A CA 1
ATOM 682 C C . MET A 1 86 ? -16.174 3.999 -1.339 1.00 90.94 86 MET A C 1
ATOM 684 O O . MET A 1 86 ? -16.125 4.412 -2.495 1.00 90.94 86 MET A O 1
ATOM 688 N N . ILE A 1 87 ? -15.090 3.538 -0.701 1.00 90.94 87 ILE A N 1
ATOM 689 C CA . ILE A 1 87 ? -13.761 3.468 -1.333 1.00 90.94 87 ILE A CA 1
ATOM 690 C C . ILE A 1 87 ? -13.808 2.592 -2.590 1.00 90.94 87 ILE A C 1
ATOM 692 O O . ILE A 1 87 ? -13.277 2.992 -3.621 1.00 90.94 87 ILE A O 1
ATOM 696 N N . GLY A 1 88 ? -14.502 1.450 -2.543 1.00 91.06 88 GLY A N 1
ATOM 697 C CA . GLY A 1 88 ? -14.678 0.579 -3.706 1.00 91.06 88 GLY A CA 1
ATOM 698 C C . GLY A 1 88 ? -15.425 1.252 -4.862 1.00 91.06 88 GLY A C 1
ATOM 699 O O . GLY A 1 88 ? -14.970 1.192 -6.001 1.00 91.06 88 GLY A O 1
ATOM 700 N N . VAL A 1 89 ? -16.542 1.934 -4.586 1.00 93.25 89 VAL A N 1
ATOM 701 C CA . VAL A 1 89 ? -17.343 2.613 -5.622 1.00 93.25 89 VAL A CA 1
ATOM 702 C C . VAL A 1 89 ? -16.581 3.785 -6.242 1.00 93.25 89 VAL A C 1
ATOM 704 O O . VAL A 1 89 ? -16.512 3.886 -7.466 1.00 93.25 89 VAL A O 1
ATOM 707 N N . TYR A 1 90 ? -15.984 4.661 -5.429 1.00 92.38 90 TYR A N 1
ATOM 708 C CA . TYR A 1 90 ? -15.208 5.788 -5.955 1.00 92.38 90 TYR A CA 1
ATOM 709 C C . TYR A 1 90 ? -13.926 5.326 -6.651 1.00 92.38 90 TYR A C 1
ATOM 711 O O . TYR A 1 90 ? -13.591 5.865 -7.703 1.00 92.38 90 TYR A O 1
ATOM 719 N N . GLY A 1 91 ? -13.252 4.303 -6.120 1.00 92.06 91 GLY A N 1
ATOM 720 C CA . GLY A 1 91 ? -12.091 3.681 -6.754 1.00 92.06 91 GLY A CA 1
ATOM 721 C C . GLY A 1 91 ? -12.429 3.135 -8.137 1.00 92.06 91 GLY A C 1
ATOM 722 O O . GLY A 1 91 ? -11.745 3.461 -9.099 1.00 92.06 91 GLY A O 1
ATOM 723 N N . PHE A 1 92 ? -13.548 2.417 -8.272 1.00 93.19 92 PHE A N 1
ATOM 724 C CA . PHE A 1 92 ? -14.024 1.931 -9.568 1.00 93.19 92 PHE A CA 1
ATOM 725 C C . PHE A 1 92 ? -14.254 3.063 -10.580 1.00 93.19 92 PHE A C 1
ATOM 727 O O . PHE A 1 92 ? -13.822 2.952 -11.726 1.00 93.19 92 PHE A O 1
ATOM 734 N N . LEU A 1 93 ? -14.898 4.162 -10.168 1.00 94.88 93 LEU A N 1
ATOM 735 C CA . LEU A 1 93 ? -15.141 5.308 -11.051 1.00 94.88 93 LEU A CA 1
ATOM 736 C C . LEU A 1 93 ? -13.836 5.961 -11.519 1.00 94.88 93 LEU A C 1
ATOM 738 O O . LEU A 1 93 ? -13.697 6.253 -12.706 1.00 94.88 93 LEU A O 1
ATOM 742 N N . VAL A 1 94 ? -12.884 6.174 -10.607 1.00 93.69 94 VAL A N 1
ATOM 743 C CA . VAL A 1 94 ? -11.579 6.765 -10.937 1.00 93.69 94 VAL A CA 1
ATOM 744 C C . VAL A 1 94 ? -10.798 5.848 -11.876 1.00 93.69 94 VAL A C 1
ATOM 746 O O . VAL A 1 94 ? -10.348 6.311 -12.922 1.00 93.69 94 VAL A O 1
ATOM 749 N N . SER A 1 95 ? -10.714 4.550 -11.573 1.00 92.06 95 SER A N 1
ATOM 750 C CA . SER A 1 95 ? -10.017 3.578 -12.421 1.00 92.06 95 SER A CA 1
ATOM 751 C C . SER A 1 95 ? -10.651 3.450 -13.808 1.00 92.06 95 SER A C 1
ATOM 753 O O . SER A 1 95 ? -9.935 3.349 -14.798 1.00 92.06 95 SER A O 1
ATOM 755 N N . ALA A 1 96 ? -11.981 3.512 -13.924 1.00 93.31 96 ALA A N 1
ATOM 756 C CA . ALA A 1 96 ? -12.653 3.483 -15.224 1.00 93.31 96 ALA A CA 1
ATOM 757 C C . ALA A 1 96 ? -12.276 4.692 -16.101 1.00 93.31 96 ALA A C 1
ATOM 759 O O . ALA A 1 96 ? -12.051 4.544 -17.305 1.00 93.31 96 ALA A O 1
ATOM 760 N N . VAL A 1 97 ? -12.176 5.884 -15.503 1.00 94.50 97 VAL A N 1
ATOM 761 C CA . VAL A 1 97 ? -11.728 7.099 -16.201 1.00 94.50 97 VAL A CA 1
ATOM 762 C C . VAL A 1 97 ? -10.251 6.993 -16.590 1.00 94.50 97 VAL A C 1
ATOM 764 O O . VAL A 1 97 ? -9.904 7.303 -17.727 1.00 94.50 97 VAL A O 1
ATOM 767 N N . GLU A 1 98 ? -9.395 6.522 -15.683 1.00 94.06 98 GLU A N 1
ATOM 768 C CA . GLU A 1 98 ? -7.958 6.341 -15.921 1.00 94.06 98 GLU A CA 1
ATOM 769 C C . GLU A 1 98 ? -7.685 5.393 -17.097 1.00 94.06 98 GLU A C 1
ATOM 771 O O . GLU A 1 98 ? -7.002 5.775 -18.051 1.00 94.06 98 GLU A O 1
ATOM 776 N N . ILE A 1 99 ? -8.306 4.209 -17.088 1.00 92.50 99 ILE A N 1
ATOM 777 C CA . ILE A 1 99 ? -8.188 3.209 -18.160 1.00 92.50 99 ILE A CA 1
ATOM 778 C C . ILE A 1 99 ? -8.629 3.798 -19.506 1.00 92.50 99 ILE A C 1
ATOM 780 O O . ILE A 1 99 ? -7.967 3.597 -20.527 1.00 92.50 99 ILE A O 1
ATOM 784 N N . SER A 1 100 ? -9.722 4.569 -19.509 1.00 90.81 100 SER A N 1
ATOM 785 C CA . SER A 1 100 ? -10.270 5.180 -20.726 1.00 90.81 100 SER A CA 1
ATOM 786 C C . SER A 1 100 ? -9.316 6.190 -21.372 1.00 90.81 100 SER A C 1
ATOM 788 O O . SER A 1 100 ? -9.324 6.341 -22.593 1.00 90.81 100 SER A O 1
ATOM 790 N N . ILE A 1 101 ? -8.506 6.892 -20.573 1.00 93.06 101 ILE A N 1
ATOM 791 C CA . ILE A 1 101 ? -7.593 7.937 -21.056 1.00 93.06 101 ILE A CA 1
ATOM 792 C C . ILE A 1 101 ? -6.216 7.359 -21.405 1.00 93.06 101 ILE A C 1
ATOM 794 O O . ILE A 1 101 ? -5.643 7.731 -22.430 1.00 93.06 101 ILE A O 1
ATOM 798 N N . VAL A 1 102 ? -5.672 6.484 -20.554 1.00 92.56 102 VAL A N 1
ATOM 799 C CA . VAL A 1 102 ? -4.253 6.094 -20.595 1.00 92.56 102 VAL A CA 1
ATOM 800 C C . VAL A 1 102 ? -4.032 4.762 -21.309 1.00 92.56 102 VAL A C 1
ATOM 802 O O . VAL A 1 102 ? -3.079 4.630 -22.076 1.00 92.56 102 VAL A O 1
ATOM 805 N N . GLU A 1 103 ? -4.907 3.779 -21.100 1.00 89.62 103 GLU A N 1
ATOM 806 C CA . GLU A 1 103 ? -4.574 2.378 -21.392 1.00 89.62 103 GLU A CA 1
ATOM 807 C C . GLU A 1 103 ? -5.342 1.770 -22.567 1.00 89.62 103 GLU A C 1
ATOM 809 O O . GLU A 1 103 ? -4.961 0.703 -23.043 1.00 89.62 103 GLU A O 1
ATOM 814 N N . ILE A 1 104 ? -6.368 2.443 -23.100 1.00 88.75 104 ILE A N 1
ATOM 815 C CA . ILE A 1 104 ? -7.277 1.862 -24.106 1.00 88.75 104 ILE A CA 1
ATOM 816 C C . ILE A 1 104 ? -6.554 1.272 -25.329 1.00 88.75 104 ILE A C 1
ATOM 818 O O . ILE A 1 104 ? -6.863 0.165 -25.758 1.00 88.75 104 ILE A O 1
ATOM 822 N N . LYS A 1 105 ? -5.521 1.958 -25.836 1.00 88.25 105 LYS A N 1
ATOM 823 C CA . LYS A 1 105 ? -4.718 1.484 -26.978 1.00 88.25 105 LYS A CA 1
ATOM 824 C C . LYS A 1 105 ? -3.828 0.297 -26.620 1.00 88.25 105 LYS A C 1
ATOM 826 O O . LYS A 1 105 ? -3.545 -0.541 -27.467 1.00 88.25 105 LYS A O 1
ATOM 831 N N . SER A 1 106 ? -3.366 0.250 -25.372 1.00 86.50 106 SER A N 1
ATOM 832 C CA . SER A 1 106 ? -2.573 -0.864 -24.859 1.00 86.50 106 SER A CA 1
ATOM 833 C C . SER A 1 106 ? -3.453 -2.108 -24.747 1.00 86.50 106 SER A C 1
ATOM 835 O O . SER A 1 106 ? -3.069 -3.166 -25.235 1.00 86.50 106 SER A O 1
ATOM 837 N N . LEU A 1 107 ? -4.678 -1.958 -24.225 1.00 85.00 107 LEU A N 1
ATOM 838 C CA . LEU A 1 107 ? -5.655 -3.041 -24.073 1.00 85.00 107 LEU A CA 1
A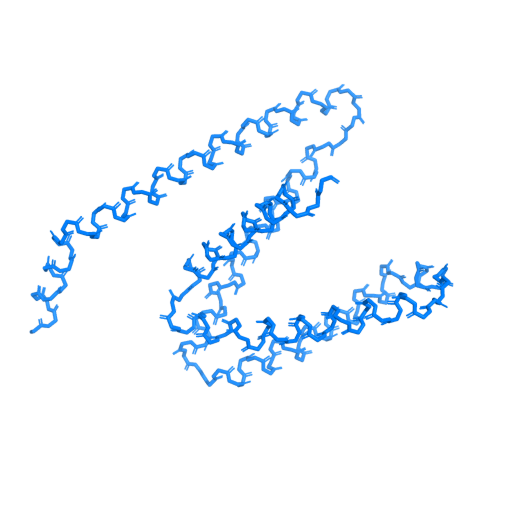TOM 839 C C . LEU A 1 107 ? -6.056 -3.690 -25.405 1.00 85.00 107 LEU A C 1
ATOM 841 O O . LEU A 1 107 ? -6.216 -4.907 -25.459 1.00 85.00 107 LEU A O 1
ATOM 845 N N . GLU A 1 108 ? -6.177 -2.908 -26.480 1.00 86.19 108 GLU A N 1
ATOM 846 C CA . GLU A 1 108 ? -6.485 -3.426 -27.824 1.00 86.19 108 GLU A CA 1
ATOM 847 C C . GLU A 1 108 ? -5.382 -4.332 -28.389 1.00 86.19 108 GLU A C 1
ATOM 849 O O . GLU A 1 108 ? -5.658 -5.198 -29.217 1.00 86.19 108 GLU A O 1
ATOM 854 N N . SER A 1 109 ? -4.140 -4.149 -27.939 1.00 89.81 109 SER A N 1
ATOM 855 C CA . SER A 1 109 ? -2.982 -4.913 -28.412 1.00 89.81 109 SER A CA 1
ATOM 856 C C . SER A 1 109 ? -2.721 -6.207 -27.633 1.00 89.81 109 SER A C 1
ATOM 858 O O . SER A 1 109 ? -1.803 -6.951 -27.974 1.00 89.81 109 SER A O 1
ATOM 860 N N . ILE A 1 110 ? -3.505 -6.487 -26.586 1.00 88.62 110 ILE A N 1
ATOM 861 C CA . ILE A 1 110 ? -3.297 -7.649 -25.718 1.00 88.62 110 ILE A CA 1
ATOM 862 C C . ILE A 1 110 ? -3.862 -8.909 -26.376 1.00 88.62 110 ILE A C 1
ATOM 864 O O . ILE A 1 110 ? -5.065 -9.030 -26.615 1.00 88.62 110 ILE A O 1
ATOM 868 N N . GLU A 1 111 ? -2.997 -9.897 -26.592 1.00 90.31 111 GLU A N 1
ATOM 869 C CA . GLU A 1 111 ? -3.418 -11.248 -26.954 1.00 90.31 111 GLU A CA 1
ATOM 870 C C . GLU A 1 111 ? -3.944 -11.976 -25.710 1.00 90.31 111 GLU A C 1
ATOM 872 O O . GLU A 1 111 ? -3.197 -12.372 -24.812 1.00 90.31 111 GLU A O 1
ATOM 877 N N . TRP A 1 112 ? -5.264 -12.134 -25.637 1.00 89.12 112 TRP A N 1
ATOM 878 C CA . TRP A 1 112 ? -5.916 -12.807 -24.519 1.00 89.12 112 TRP A CA 1
ATOM 879 C C . TRP A 1 112 ? -5.616 -14.309 -24.536 1.00 89.12 112 TRP A C 1
ATOM 881 O O . TRP A 1 112 ? -6.121 -15.051 -25.376 1.00 89.12 112 TRP A O 1
ATOM 891 N N . SER A 1 113 ? -4.818 -14.760 -23.567 1.00 92.94 113 SER A N 1
ATOM 892 C CA . SER A 1 113 ? -4.536 -16.175 -23.308 1.00 92.94 113 SER A CA 1
ATOM 893 C C . SER A 1 113 ? -5.255 -16.661 -22.048 1.00 92.94 113 SER A C 1
ATOM 895 O O . SER A 1 113 ? -5.488 -15.891 -21.112 1.00 92.94 113 SER A O 1
ATOM 897 N N . THR A 1 114 ? -5.567 -17.956 -21.988 1.00 91.81 114 THR A N 1
ATOM 898 C CA . THR A 1 114 ? -6.174 -18.600 -20.813 1.00 91.81 114 THR A CA 1
ATOM 899 C C . THR A 1 114 ? -5.32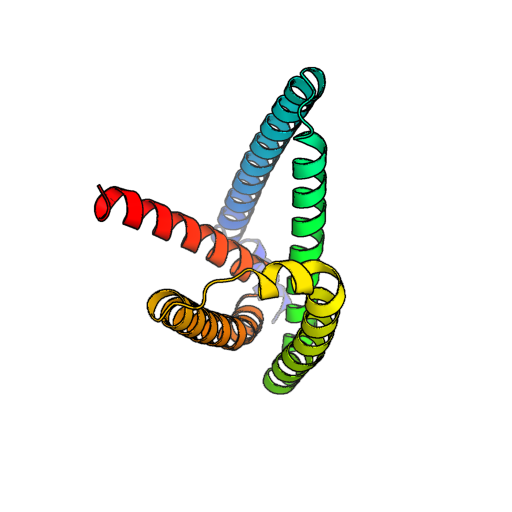4 -18.409 -19.552 1.00 91.81 114 THR A C 1
ATOM 901 O O . THR A 1 114 ? -5.878 -18.149 -18.484 1.00 91.81 114 THR A O 1
ATOM 904 N N . ASP A 1 115 ? -3.992 -18.453 -19.673 1.00 92.31 115 ASP A N 1
ATOM 905 C CA . ASP A 1 115 ? -3.073 -18.241 -18.544 1.00 92.31 115 ASP A CA 1
ATOM 906 C C . ASP A 1 115 ? -3.141 -16.804 -18.017 1.00 92.31 115 ASP A C 1
ATOM 908 O O . ASP A 1 115 ? -3.143 -16.574 -16.807 1.00 92.31 115 ASP A O 1
ATOM 912 N N . LEU A 1 116 ? -3.266 -15.833 -18.927 1.00 92.38 116 LEU A N 1
ATOM 913 C CA . LEU A 1 116 ? -3.395 -14.420 -18.584 1.00 92.38 116 LEU A CA 1
ATOM 914 C C . LEU A 1 116 ? -4.716 -14.162 -17.850 1.00 92.38 116 LEU A C 1
ATOM 916 O O . LEU A 1 116 ? -4.729 -13.514 -16.807 1.00 92.38 116 LEU A O 1
ATOM 920 N N . ILE A 1 117 ? -5.823 -14.717 -18.355 1.00 92.62 117 ILE A N 1
ATOM 921 C CA . ILE A 1 117 ? -7.146 -14.597 -17.726 1.00 92.62 117 ILE A CA 1
ATOM 922 C C . ILE A 1 117 ? -7.132 -15.212 -16.322 1.00 92.62 117 ILE A C 1
ATOM 924 O O . ILE A 1 117 ? -7.665 -14.618 -15.382 1.00 92.62 117 ILE A O 1
ATOM 928 N N . LEU A 1 118 ? -6.496 -16.375 -16.156 1.00 94.62 118 LEU A N 1
ATOM 929 C CA . LEU A 1 118 ? -6.375 -17.026 -14.855 1.00 94.62 118 LEU A CA 1
ATOM 930 C C . LEU A 1 118 ? -5.527 -16.197 -13.880 1.00 94.62 118 LEU A C 1
ATOM 932 O O . LEU A 1 118 ? -5.912 -16.039 -12.720 1.00 94.62 118 LEU A O 1
ATOM 936 N N . ALA A 1 119 ? -4.415 -15.623 -14.346 1.00 94.38 119 ALA A N 1
ATOM 937 C CA . ALA A 1 119 ? -3.587 -14.726 -13.546 1.00 94.38 119 ALA A CA 1
ATOM 938 C C . ALA A 1 119 ? -4.366 -13.472 -13.111 1.00 94.38 119 ALA A C 1
ATOM 940 O O . ALA A 1 119 ? -4.320 -13.102 -11.936 1.00 94.38 119 ALA A O 1
ATOM 941 N N . PHE A 1 120 ? -5.153 -12.872 -14.011 1.00 93.06 120 PHE A N 1
ATOM 942 C CA . PHE A 1 120 ? -6.031 -11.744 -13.685 1.00 93.06 120 PHE A CA 1
ATOM 943 C C . PHE A 1 120 ? -7.104 -12.115 -12.661 1.00 93.06 120 PHE A C 1
ATOM 945 O O . PHE A 1 120 ? -7.326 -11.362 -11.714 1.00 93.06 120 PHE A O 1
ATOM 952 N N . ALA A 1 121 ? -7.745 -13.277 -12.800 1.00 95.00 121 ALA A N 1
ATOM 953 C CA . ALA A 1 121 ? -8.722 -13.760 -11.828 1.00 95.00 121 ALA A CA 1
ATOM 954 C C . ALA A 1 121 ? -8.087 -13.972 -10.442 1.00 95.00 121 ALA A C 1
ATOM 956 O O . ALA A 1 121 ? -8.639 -13.531 -9.432 1.00 95.00 121 ALA A O 1
ATOM 957 N N . GLY A 1 122 ? -6.902 -14.588 -10.384 1.00 95.81 122 GLY A N 1
ATOM 958 C CA . GLY A 1 122 ? -6.149 -14.779 -9.141 1.00 95.81 122 GLY A CA 1
ATOM 959 C C . GLY A 1 122 ? -5.752 -13.457 -8.481 1.00 95.81 122 GLY A C 1
ATOM 960 O O . GLY A 1 122 ? -5.933 -13.284 -7.271 1.00 95.81 122 GLY A O 1
ATOM 961 N N . TYR A 1 123 ? -5.283 -12.495 -9.278 1.00 94.31 123 TYR A N 1
ATOM 962 C CA . TYR A 1 123 ? -4.996 -11.139 -8.819 1.00 94.31 123 TYR A CA 1
ATOM 963 C C . TYR A 1 123 ? -6.253 -10.443 -8.281 1.00 94.31 123 TYR A C 1
ATOM 965 O O . TYR A 1 123 ? -6.217 -9.889 -7.184 1.00 94.31 123 TYR A O 1
ATOM 973 N N . ALA A 1 124 ? -7.385 -10.525 -8.986 1.00 94.62 124 ALA A N 1
ATOM 974 C CA . ALA A 1 124 ? -8.641 -9.907 -8.565 1.00 94.62 124 ALA A CA 1
ATOM 975 C C . ALA A 1 124 ? -9.144 -10.463 -7.223 1.00 94.62 124 ALA A C 1
ATOM 977 O O . ALA A 1 124 ? -9.502 -9.692 -6.333 1.00 94.62 124 ALA A O 1
ATOM 978 N N . VAL A 1 125 ? -9.118 -11.789 -7.042 1.00 96.00 125 VAL A N 1
ATOM 979 C CA . VAL A 1 125 ? -9.504 -12.439 -5.776 1.00 96.00 125 VAL A CA 1
ATOM 980 C C . VAL A 1 125 ? -8.572 -12.023 -4.637 1.00 96.00 125 VAL A C 1
ATOM 982 O O . VAL A 1 125 ? -9.043 -11.684 -3.550 1.00 96.00 125 VAL A O 1
ATOM 985 N N . SER A 1 126 ? -7.260 -12.008 -4.882 1.00 94.81 126 SER A N 1
ATOM 986 C CA . SER A 1 126 ? -6.265 -11.635 -3.868 1.00 94.81 126 SER A CA 1
ATOM 987 C C . SER A 1 126 ? -6.423 -10.176 -3.437 1.00 94.81 126 SER A C 1
ATOM 989 O O . SER A 1 126 ? -6.463 -9.875 -2.245 1.00 94.81 126 SER A O 1
ATOM 991 N N . THR A 1 127 ? -6.593 -9.275 -4.402 1.00 91.88 127 THR A N 1
ATOM 992 C CA . THR A 1 127 ? -6.804 -7.843 -4.172 1.00 91.88 127 THR A CA 1
ATOM 993 C C . THR A 1 127 ? -8.126 -7.581 -3.449 1.00 91.88 127 THR A C 1
ATOM 995 O O . THR A 1 127 ? -8.166 -6.800 -2.499 1.00 91.88 127 THR A O 1
ATOM 998 N N . PHE A 1 128 ? -9.198 -8.293 -3.808 1.00 92.06 128 PHE A N 1
ATOM 999 C CA . PHE A 1 128 ? -10.472 -8.228 -3.090 1.00 92.06 128 PHE A CA 1
ATOM 1000 C C . PHE A 1 128 ? -10.331 -8.654 -1.621 1.00 92.06 128 PHE A C 1
ATOM 1002 O O . PHE A 1 128 ? -10.828 -7.966 -0.725 1.00 92.06 128 PHE A O 1
ATOM 1009 N N . MET A 1 129 ? -9.616 -9.753 -1.351 1.00 92.50 129 MET A N 1
ATOM 1010 C CA . MET A 1 129 ? -9.322 -10.175 0.022 1.00 92.50 129 MET A CA 1
ATOM 1011 C C . MET A 1 129 ? -8.506 -9.120 0.775 1.00 92.50 129 MET A C 1
ATOM 1013 O O . MET A 1 129 ? -8.869 -8.762 1.896 1.00 92.50 129 MET A O 1
ATOM 1017 N N . PHE A 1 130 ? -7.451 -8.584 0.157 1.00 91.75 130 PHE A N 1
ATOM 1018 C CA . PHE A 1 130 ? -6.597 -7.564 0.763 1.00 91.75 130 PHE A CA 1
ATOM 1019 C C . PHE A 1 130 ? -7.395 -6.320 1.169 1.00 91.75 130 PHE A C 1
ATOM 1021 O O . PHE A 1 130 ? -7.370 -5.936 2.337 1.00 91.75 130 PHE A O 1
ATOM 1028 N N . TYR A 1 131 ? -8.174 -5.740 0.252 1.00 89.50 131 TYR A N 1
ATOM 1029 C CA . TYR A 1 131 ? -8.960 -4.531 0.526 1.00 89.50 131 TYR A CA 1
ATOM 1030 C C . TYR A 1 131 ? -10.172 -4.766 1.434 1.00 89.50 131 TYR A C 1
ATOM 1032 O O . TYR A 1 131 ? -10.656 -3.826 2.058 1.00 89.50 131 TYR A O 1
ATOM 1040 N N . THR A 1 132 ? -10.641 -6.006 1.585 1.00 89.50 132 THR A N 1
ATOM 1041 C CA . THR A 1 132 ? -11.655 -6.339 2.601 1.00 89.50 132 THR A CA 1
ATOM 1042 C C . THR A 1 132 ? -11.042 -6.400 4.005 1.00 89.50 132 THR A C 1
ATOM 1044 O O . THR A 1 132 ? -11.669 -5.996 4.987 1.00 89.50 132 THR A O 1
ATOM 1047 N N . ILE A 1 133 ? -9.804 -6.893 4.117 1.00 90.56 133 ILE A N 1
ATOM 1048 C CA . ILE A 1 133 ? -9.093 -7.062 5.392 1.00 90.56 133 ILE A CA 1
ATOM 1049 C C . ILE A 1 133 ? -8.412 -5.759 5.837 1.00 90.56 133 ILE A C 1
ATOM 1051 O O . ILE A 1 133 ? -8.333 -5.494 7.038 1.00 90.56 133 ILE A O 1
ATOM 1055 N N . ALA A 1 134 ? -7.958 -4.912 4.913 1.00 91.12 134 ALA A N 1
ATOM 1056 C CA . ALA A 1 134 ? -7.241 -3.676 5.230 1.00 91.12 134 ALA A CA 1
ATOM 1057 C C . ALA A 1 134 ? -8.011 -2.742 6.195 1.00 91.12 134 ALA A C 1
ATOM 1059 O O . ALA A 1 134 ? -7.447 -2.408 7.243 1.00 91.12 134 ALA A O 1
ATOM 1060 N N . PRO A 1 135 ? -9.310 -2.430 5.993 1.00 89.62 135 PRO A N 1
ATOM 1061 C CA . PRO A 1 135 ? -10.091 -1.641 6.950 1.00 89.62 135 PRO A CA 1
ATOM 1062 C C . PRO A 1 135 ? -10.176 -2.288 8.339 1.00 89.62 135 PRO A C 1
ATOM 1064 O O . PRO A 1 135 ? -10.225 -1.600 9.359 1.00 89.62 135 PRO A O 1
ATOM 1067 N N . PHE A 1 136 ? -10.193 -3.622 8.416 1.00 88.56 136 PHE A N 1
ATOM 1068 C CA . PHE A 1 136 ? -10.216 -4.342 9.690 1.00 88.56 136 PHE A CA 1
ATOM 1069 C C . PHE A 1 136 ? -8.902 -4.153 10.457 1.00 88.56 136 PHE A C 1
ATOM 1071 O O . PHE A 1 136 ? -8.922 -3.816 11.644 1.00 88.56 136 PHE A O 1
ATOM 1078 N N . VAL A 1 137 ? -7.767 -4.303 9.772 1.00 90.12 137 VAL A N 1
ATOM 1079 C CA . VAL A 1 137 ? -6.435 -4.109 10.361 1.00 90.12 137 VAL A CA 1
ATOM 1080 C C . VAL A 1 137 ? -6.219 -2.648 10.751 1.00 90.12 137 VAL A C 1
ATOM 1082 O O . VAL A 1 137 ? -5.753 -2.378 11.858 1.00 90.12 137 VAL A O 1
ATOM 1085 N N . LEU A 1 138 ? -6.624 -1.699 9.904 1.00 91.38 138 LEU A N 1
ATOM 1086 C CA . LEU A 1 138 ? -6.550 -0.267 10.203 1.00 91.38 138 LEU A CA 1
ATOM 1087 C C . LEU A 1 138 ? -7.380 0.109 11.435 1.00 91.38 138 LEU A C 1
ATOM 1089 O O . LEU A 1 138 ? -6.939 0.926 12.246 1.00 91.38 138 LEU A O 1
ATOM 1093 N N . GLN A 1 139 ? -8.545 -0.515 11.637 1.00 88.44 139 GLN A N 1
ATOM 1094 C CA . GLN A 1 139 ? -9.352 -0.248 12.826 1.00 88.44 139 GLN A CA 1
ATOM 1095 C C . GLN A 1 139 ? -8.682 -0.731 14.119 1.00 88.44 139 GLN A C 1
ATOM 1097 O O . GLN A 1 139 ? -8.746 -0.032 15.131 1.00 88.44 139 GLN A O 1
ATOM 1102 N N . LEU A 1 140 ? -8.060 -1.913 14.091 1.00 88.19 140 LEU A N 1
ATOM 1103 C CA . LEU A 1 140 ? -7.445 -2.537 15.267 1.00 88.19 140 LEU A CA 1
ATOM 1104 C C . LEU A 1 140 ? -6.074 -1.945 15.607 1.00 88.19 140 LEU A C 1
ATOM 1106 O O . LEU A 1 140 ? -5.777 -1.701 16.774 1.00 88.19 140 LEU A O 1
ATOM 1110 N N .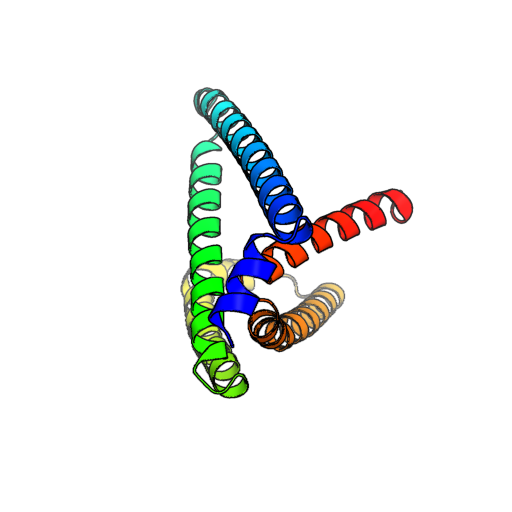 SER A 1 141 ? -5.251 -1.719 14.585 1.00 88.44 141 SER A N 1
ATOM 1111 C CA . SER A 1 141 ? -3.810 -1.492 14.726 1.00 88.44 141 SER A CA 1
ATOM 1112 C C . SER A 1 141 ? -3.361 -0.100 14.267 1.00 88.44 141 SER A C 1
ATOM 1114 O O . SER A 1 141 ? -2.321 0.381 14.716 1.00 88.44 141 SER A O 1
ATOM 1116 N N . GLY A 1 142 ? -4.146 0.570 13.414 1.00 91.62 142 GLY A N 1
ATOM 1117 C CA . GLY A 1 142 ? -3.822 1.874 12.820 1.00 91.62 142 GLY A CA 1
ATOM 1118 C C . GLY A 1 142 ? -2.898 1.806 11.596 1.00 91.62 142 GLY A C 1
ATOM 1119 O O . GLY A 1 142 ? -2.314 0.763 11.288 1.00 91.62 142 GLY A O 1
ATOM 1120 N N . ALA A 1 143 ? -2.747 2.936 10.901 1.00 91.31 143 ALA A N 1
ATOM 1121 C CA . ALA A 1 143 ? -2.027 3.056 9.631 1.00 91.31 143 ALA A CA 1
ATOM 1122 C C . ALA A 1 143 ? -0.528 2.755 9.755 1.00 91.31 143 ALA A C 1
ATOM 1124 O O . ALA A 1 143 ? 0.052 2.119 8.876 1.00 91.31 143 ALA A O 1
ATOM 1125 N N . THR A 1 144 ? 0.101 3.147 10.867 1.00 90.31 144 THR A N 1
ATOM 1126 C CA . THR A 1 144 ? 1.528 2.882 11.105 1.00 90.31 144 THR A CA 1
ATOM 1127 C C . THR A 1 144 ? 1.821 1.385 11.177 1.00 90.31 144 THR A C 1
ATOM 1129 O O . THR A 1 144 ? 2.735 0.905 10.510 1.00 90.31 144 THR A O 1
ATOM 1132 N N . MET A 1 145 ? 1.042 0.632 11.964 1.00 89.25 145 MET A N 1
ATOM 1133 C CA . MET A 1 145 ? 1.232 -0.817 12.086 1.00 89.25 145 MET A CA 1
ATOM 1134 C C . MET A 1 145 ? 0.819 -1.555 10.813 1.00 89.25 145 MET A C 1
ATOM 1136 O O . MET A 1 145 ? 1.473 -2.530 10.457 1.00 89.25 145 MET A O 1
ATOM 1140 N N . PHE A 1 146 ? -0.207 -1.073 10.104 1.00 92.69 146 PHE A N 1
ATOM 1141 C CA . PHE A 1 146 ? -0.581 -1.604 8.794 1.00 92.69 146 PHE A CA 1
ATOM 1142 C C . PHE A 1 146 ? 0.582 -1.506 7.797 1.00 92.69 146 PHE A C 1
ATOM 1144 O O . PHE A 1 146 ? 1.012 -2.527 7.269 1.00 92.69 146 PHE A O 1
ATOM 1151 N N . ASN A 1 147 ? 1.177 -0.319 7.630 1.00 92.12 147 ASN A N 1
ATOM 1152 C CA . ASN A 1 147 ? 2.325 -0.135 6.739 1.00 92.12 147 ASN A CA 1
ATOM 1153 C C . ASN A 1 147 ? 3.532 -0.980 7.166 1.00 92.12 147 ASN A C 1
ATOM 1155 O O . ASN A 1 147 ? 4.142 -1.639 6.329 1.00 92.12 147 ASN A O 1
ATOM 1159 N N . LEU A 1 148 ? 3.855 -1.026 8.463 1.00 90.62 148 LEU A N 1
ATOM 1160 C CA . LEU A 1 148 ? 4.964 -1.847 8.960 1.00 90.62 148 LEU A CA 1
ATOM 1161 C C . LEU A 1 148 ? 4.745 -3.348 8.690 1.00 90.62 148 LEU A C 1
ATOM 1163 O O . LEU A 1 148 ? 5.691 -4.068 8.363 1.00 90.62 148 LEU A O 1
ATOM 1167 N N . SER A 1 149 ? 3.497 -3.813 8.792 1.00 92.12 149 SER A N 1
ATOM 1168 C CA . SER A 1 149 ? 3.116 -5.184 8.452 1.00 92.12 149 SER A CA 1
ATOM 1169 C C . SER A 1 149 ? 3.297 -5.464 6.961 1.00 92.12 149 SER A C 1
ATOM 1171 O O . SER A 1 149 ? 3.808 -6.526 6.614 1.00 92.12 149 SER A O 1
ATOM 1173 N N . THR A 1 150 ? 2.933 -4.522 6.087 1.00 90.25 150 THR A N 1
ATOM 1174 C CA . THR A 1 150 ? 3.126 -4.657 4.635 1.00 90.25 150 THR A CA 1
ATOM 1175 C C . THR A 1 150 ? 4.607 -4.767 4.281 1.00 90.25 150 THR A C 1
ATOM 1177 O O . THR A 1 150 ? 4.994 -5.730 3.628 1.00 90.25 150 THR A O 1
ATOM 1180 N N . LEU A 1 151 ? 5.465 -3.885 4.815 1.00 90.12 151 LEU A N 1
ATOM 1181 C CA . LEU A 1 151 ? 6.916 -3.983 4.593 1.00 90.12 151 LEU A CA 1
ATOM 1182 C C . LEU A 1 151 ? 7.498 -5.311 5.105 1.00 90.12 151 LEU A C 1
ATOM 1184 O O . LEU A 1 151 ? 8.402 -5.882 4.500 1.00 90.12 151 LEU A O 1
ATOM 1188 N N . THR A 1 152 ? 6.984 -5.821 6.227 1.00 90.69 152 THR A N 1
ATOM 1189 C CA . THR A 1 152 ? 7.416 -7.120 6.762 1.00 90.69 152 THR A CA 1
ATOM 1190 C C . THR A 1 152 ? 6.990 -8.268 5.841 1.00 90.69 152 THR A C 1
ATOM 1192 O O . THR A 1 152 ? 7.753 -9.213 5.654 1.00 90.69 152 THR A O 1
ATOM 1195 N N . SER A 1 153 ? 5.800 -8.187 5.237 1.00 91.06 153 SER A N 1
ATOM 1196 C CA . SER A 1 153 ? 5.320 -9.161 4.250 1.00 91.06 153 SER A CA 1
ATOM 1197 C C . SER A 1 153 ? 6.235 -9.234 3.026 1.00 91.06 153 SER A C 1
ATOM 1199 O O . SER A 1 153 ? 6.537 -10.332 2.561 1.00 91.06 153 SER A O 1
ATOM 1201 N N . ASP A 1 154 ? 6.750 -8.100 2.552 1.00 91.62 154 ASP A N 1
ATOM 1202 C CA . ASP A 1 154 ? 7.686 -8.073 1.421 1.00 91.62 154 ASP A CA 1
ATOM 1203 C C . ASP A 1 154 ? 8.989 -8.819 1.745 1.00 91.62 154 ASP A C 1
ATOM 1205 O O . ASP A 1 154 ? 9.516 -9.563 0.915 1.00 91.62 154 ASP A O 1
ATOM 1209 N N . MET A 1 155 ? 9.482 -8.710 2.985 1.00 91.56 155 MET A N 1
ATOM 1210 C CA . MET A 1 155 ? 10.653 -9.476 3.430 1.00 91.56 155 MET A CA 1
ATOM 1211 C C . MET A 1 155 ? 10.387 -10.988 3.427 1.00 91.56 155 MET A C 1
ATOM 1213 O O . MET A 1 155 ? 11.269 -11.764 3.059 1.00 91.56 155 MET A O 1
ATOM 1217 N N . TRP A 1 156 ? 9.172 -11.426 3.774 1.00 91.50 156 TRP A N 1
ATOM 1218 C CA . TRP A 1 156 ? 8.791 -12.839 3.672 1.00 91.50 156 TRP A CA 1
ATOM 1219 C C . TRP A 1 156 ? 8.798 -13.339 2.230 1.00 91.50 156 TRP A C 1
ATOM 1221 O O . TRP A 1 156 ? 9.276 -14.446 1.984 1.00 91.50 156 TRP A O 1
ATOM 1231 N N . VAL A 1 157 ? 8.336 -12.529 1.275 1.00 91.50 157 VAL A N 1
ATOM 1232 C CA . VAL A 1 157 ? 8.402 -12.871 -0.155 1.00 91.50 157 VAL A CA 1
ATOM 1233 C C . VAL A 1 157 ? 9.854 -13.075 -0.592 1.00 91.50 157 VAL A C 1
ATOM 1235 O O . VAL A 1 157 ? 10.155 -14.062 -1.265 1.00 91.50 157 VAL A O 1
ATOM 1238 N N . VAL A 1 158 ? 10.774 -12.207 -0.160 1.00 92.19 158 VAL A N 1
ATOM 1239 C CA . VAL A 1 158 ? 12.213 -12.354 -0.443 1.00 92.19 158 VAL A CA 1
ATOM 1240 C C . VAL A 1 158 ? 12.774 -13.646 0.153 1.00 92.19 158 VAL A C 1
ATOM 1242 O O . VAL A 1 158 ? 13.476 -14.378 -0.545 1.00 92.19 158 VAL A O 1
ATOM 1245 N N . LEU A 1 159 ? 12.448 -13.967 1.409 1.00 91.31 159 LEU A N 1
ATOM 1246 C CA . LEU A 1 159 ? 12.891 -15.212 2.045 1.00 91.31 159 LEU A CA 1
ATOM 1247 C C . LEU A 1 159 ? 12.370 -16.442 1.296 1.00 91.31 159 LEU A C 1
ATOM 1249 O O . LEU A 1 159 ? 13.145 -17.345 0.988 1.00 91.31 159 LEU A O 1
ATOM 1253 N N . ILE A 1 160 ? 11.079 -16.468 0.956 1.00 92.50 160 ILE A N 1
ATOM 1254 C CA . ILE A 1 160 ? 10.483 -17.575 0.199 1.00 92.50 160 ILE A CA 1
ATOM 1255 C C . ILE A 1 160 ? 11.176 -17.719 -1.155 1.00 92.50 160 ILE A C 1
ATOM 1257 O O . ILE A 1 160 ? 11.519 -18.834 -1.539 1.00 92.50 160 ILE A O 1
ATOM 1261 N N . ARG A 1 161 ? 11.435 -16.607 -1.853 1.00 91.88 161 ARG A N 1
ATOM 1262 C CA . ARG A 1 161 ? 12.177 -16.622 -3.115 1.00 91.88 161 ARG A CA 1
ATOM 1263 C C . ARG A 1 161 ? 13.543 -17.278 -2.938 1.00 91.88 161 ARG A C 1
ATOM 1265 O O . ARG A 1 161 ? 13.824 -18.230 -3.643 1.00 91.88 161 ARG A O 1
ATOM 1272 N N . ILE A 1 162 ? 14.344 -16.835 -1.971 1.00 91.19 162 ILE A N 1
ATOM 1273 C CA . ILE A 1 162 ? 15.701 -17.361 -1.746 1.00 91.19 162 ILE A CA 1
ATOM 1274 C C . ILE A 1 162 ? 15.697 -18.861 -1.409 1.00 91.19 162 ILE A C 1
ATOM 1276 O O . ILE A 1 162 ? 16.569 -19.588 -1.872 1.00 91.19 162 ILE A O 1
ATOM 1280 N N . PHE A 1 163 ? 14.747 -19.334 -0.597 1.00 91.81 163 PHE A N 1
ATOM 1281 C CA . PHE A 1 163 ? 14.760 -20.720 -0.112 1.00 91.81 163 PHE A CA 1
ATOM 1282 C C . PHE A 1 163 ? 14.037 -21.720 -1.021 1.00 91.81 163 PHE A C 1
ATOM 1284 O O . PHE A 1 163 ? 14.442 -22.880 -1.078 1.00 91.81 163 PHE A O 1
ATOM 1291 N N . PHE A 1 164 ? 12.974 -21.307 -1.714 1.00 90.62 164 PHE A N 1
ATOM 1292 C CA . PHE A 1 164 ? 12.128 -22.212 -2.505 1.00 90.62 164 PHE A CA 1
ATOM 1293 C C . PHE A 1 164 ? 12.326 -22.072 -4.014 1.00 90.62 164 PHE A C 1
ATOM 1295 O O . PHE A 1 164 ? 12.124 -23.044 -4.737 1.00 90.62 164 PHE A O 1
ATOM 1302 N N . TYR A 1 165 ? 12.740 -20.898 -4.488 1.00 80.62 165 TYR A N 1
ATOM 1303 C CA . TYR A 1 165 ? 12.950 -20.613 -5.904 1.00 80.62 165 TYR A CA 1
ATOM 1304 C C . TYR A 1 165 ? 14.445 -20.363 -6.136 1.00 80.62 165 TYR A C 1
ATOM 1306 O O . TYR A 1 165 ? 14.901 -19.222 -6.097 1.00 80.62 165 TYR A O 1
ATOM 1314 N N . HIS A 1 166 ? 15.200 -21.454 -6.304 1.00 59.06 166 HIS A N 1
ATOM 1315 C CA . HIS A 1 166 ? 16.626 -21.401 -6.653 1.00 59.06 166 HIS A CA 1
ATOM 1316 C C . HIS A 1 166 ? 16.830 -20.854 -8.069 1.00 59.06 166 HIS A C 1
ATOM 1318 O O . HIS A 1 166 ? 16.087 -21.297 -8.975 1.00 59.06 166 HIS A O 1
#

Secondary structure (DSSP, 8-state):
-HHHHHHHHHH-HHHHHHHHHHHHHHHHHHHHHHHHHHHHHHHHTTT--HHHHHHHHHHHHHHHHHHHHHHHHHHHHS-HHHHHHHHHHHHHHHHHHHIIIIIHHHHHT----HHHHHHHHHHHHHHHHHHHHHHHHHHHHHHHHHHHHHHHHHHHHHHHHHHH--

InterPro domains:
  IPR009262 Solute carrier family 35 member SLC35F1/F2/F6 [PF06027] (46-166)
  IPR052221 SLC35F Solute Transporter [PTHR14233] (47-166)

Radius of gyration: 21.04 Å; chains: 1; bounding box: 45×36×65 Å

Sequence (166 aa):
MYWFALRDWWRSHATWRTAYLLFLGQVVSFVMALMSFTSSLIADLDGSKPLLGDVLVIAGTVFYAMSNVGEEFCVKKKNRIEVAAMIGVYGFLVSAVEISIVEIKSLESIEWSTDLILAFAGYAVSTFMFYTIAPFVLQLSGATMFNLSTLTSDMWVVLIRIFFYH

pLDDT: mean 87.94, std 7.46, range [59.0, 96.0]